Protein AF-A0A7S1RZW2-F1 (afdb_monomer_lite)

Foldseek 3Di:
DFADAQWDKDDDPQFWIKTGGDDRNWDWFFIKIAGPVSQKIKGADPDPRFGQDDRNFGAGFIWIDGPPDIDGRFGDHRQDGPVDPSDDGGDGPDPPDDDDDDD

InterPro domains:
  IPR003409 MORN repeat [PF02493] (2-12)
  IPR003409 MORN repeat [PF02493] (18-39)
  IPR003409 MORN repeat [PF02493] (52-61)

Organism: Alexandrium catenella (NCBI:txid2925)

Structure (mmCIF, N/CA/C/O backbone):
data_AF-A0A7S1RZW2-F1
#
_entry.id   AF-A0A7S1RZW2-F1
#
loop_
_atom_site.group_PDB
_atom_site.id
_atom_site.type_symbol
_atom_site.label_atom_id
_atom_site.label_alt_id
_atom_site.label_comp_id
_atom_site.label_asym_id
_atom_site.label_entity_id
_atom_site.label_seq_id
_atom_site.pdbx_PDB_ins_code
_atom_site.Cartn_x
_atom_site.Cartn_y
_atom_site.Cartn_z
_atom_site.occupancy
_atom_site.B_iso_or_equiv
_atom_site.auth_seq_id
_atom_site.auth_comp_id
_atom_site.auth_asym_id
_atom_site.auth_atom_id
_atom_site.pdbx_PDB_model_num
ATOM 1 N N . GLY A 1 1 ? 7.353 -3.165 -25.362 1.00 51.88 1 GLY A N 1
ATOM 2 C CA . GLY A 1 1 ? 6.726 -3.949 -24.279 1.00 51.88 1 GLY A CA 1
ATOM 3 C C . GLY A 1 1 ? 5.645 -3.108 -23.637 1.00 51.88 1 GLY A C 1
ATOM 4 O O . GLY A 1 1 ? 5.849 -1.907 -23.524 1.00 51.88 1 GLY A O 1
ATOM 5 N N . GLY A 1 2 ? 4.495 -3.696 -23.303 1.00 79.88 2 GLY A N 1
ATOM 6 C CA . GLY A 1 2 ? 3.385 -2.974 -22.669 1.00 79.88 2 GLY A CA 1
ATOM 7 C C . GLY A 1 2 ? 3.665 -2.634 -21.203 1.00 79.88 2 GLY A C 1
ATOM 8 O O . GLY A 1 2 ? 4.481 -3.286 -20.555 1.00 79.88 2 GLY A O 1
ATOM 9 N N . LEU A 1 3 ? 2.991 -1.603 -20.689 1.00 89.44 3 LEU A N 1
ATOM 10 C CA . LEU A 1 3 ? 3.024 -1.261 -19.266 1.00 89.44 3 LEU A CA 1
ATOM 11 C C . LEU A 1 3 ? 2.170 -2.254 -18.453 1.00 89.44 3 LEU A C 1
ATOM 13 O O . LEU A 1 3 ? 1.156 -2.724 -18.973 1.00 89.44 3 LEU A O 1
ATOM 17 N N . PRO A 1 4 ? 2.519 -2.534 -17.181 1.00 89.94 4 PRO A N 1
ATOM 18 C CA . PRO A 1 4 ? 1.702 -3.363 -16.295 1.00 89.94 4 PRO A CA 1
ATOM 19 C C . PRO A 1 4 ? 0.227 -2.932 -16.233 1.00 89.94 4 PRO A C 1
ATOM 21 O O . PRO A 1 4 ? -0.087 -1.741 -16.109 1.00 89.94 4 PRO A O 1
ATOM 24 N N . HIS A 1 5 ? -0.676 -3.910 -16.294 1.00 94.31 5 HIS A N 1
ATOM 25 C CA . HIS A 1 5 ? -2.123 -3.736 -16.182 1.00 94.31 5 HIS A CA 1
ATOM 26 C C . HIS A 1 5 ? -2.742 -4.981 -15.530 1.00 94.31 5 HIS A C 1
ATOM 28 O O . HIS A 1 5 ? -2.273 -6.088 -15.787 1.00 94.31 5 HIS A O 1
ATOM 34 N N . GLY A 1 6 ? -3.790 -4.811 -14.721 1.00 95.44 6 GLY A N 1
ATOM 35 C CA . GLY A 1 6 ? -4.400 -5.913 -13.965 1.00 95.44 6 GLY A CA 1
ATOM 36 C C . GLY A 1 6 ? -3.634 -6.230 -12.679 1.00 95.44 6 GLY A C 1
ATOM 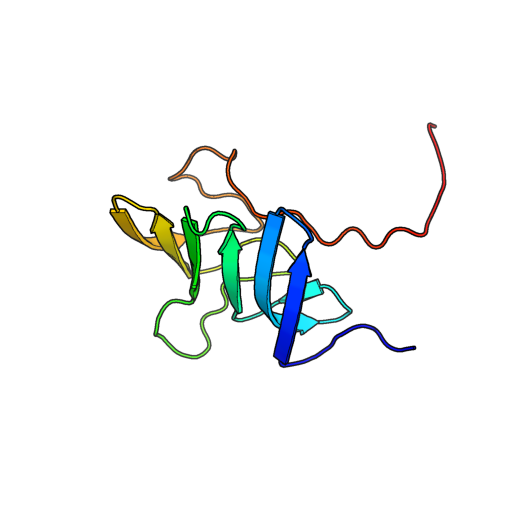37 O O . GLY A 1 6 ? -2.932 -5.372 -12.153 1.00 95.44 6 GLY A O 1
ATOM 38 N N . GLU A 1 7 ? -3.794 -7.430 -12.132 1.00 97.69 7 GLU A N 1
ATOM 39 C CA . GLU A 1 7 ? -3.119 -7.822 -10.889 1.00 97.69 7 GLU A CA 1
ATOM 40 C C . GLU A 1 7 ? -1.641 -8.152 -11.114 1.00 97.69 7 GLU A C 1
ATOM 42 O O . GLU A 1 7 ? -1.254 -8.726 -12.133 1.00 97.69 7 GLU A O 1
ATOM 47 N N . GLY A 1 8 ? -0.803 -7.809 -10.141 1.00 96.69 8 GLY A N 1
ATOM 48 C CA . GLY A 1 8 ? 0.600 -8.184 -10.149 1.00 96.69 8 GLY A CA 1
ATOM 49 C C . GLY A 1 8 ? 1.324 -7.810 -8.865 1.00 96.69 8 GLY A C 1
ATOM 50 O O . GLY A 1 8 ? 0.758 -7.216 -7.946 1.00 96.69 8 GLY A O 1
ATOM 51 N N . THR A 1 9 ? 2.617 -8.116 -8.844 1.00 97.12 9 THR A N 1
ATOM 52 C CA . THR A 1 9 ? 3.519 -7.767 -7.747 1.00 97.12 9 THR A CA 1
ATOM 53 C C . THR A 1 9 ? 4.689 -6.966 -8.291 1.00 97.12 9 THR A C 1
ATOM 55 O O . THR A 1 9 ? 5.281 -7.320 -9.311 1.00 97.12 9 THR A O 1
ATOM 58 N N . ARG A 1 10 ? 5.039 -5.879 -7.604 1.00 95.25 10 ARG A N 1
ATOM 59 C CA . ARG A 1 10 ? 6.208 -5.059 -7.908 1.00 95.25 10 ARG A CA 1
ATOM 60 C C . ARG A 1 10 ? 7.083 -4.906 -6.679 1.00 95.25 10 ARG A C 1
ATOM 62 O O . ARG A 1 10 ? 6.645 -4.402 -5.647 1.00 95.25 10 ARG A O 1
ATOM 69 N N . HIS A 1 11 ? 8.345 -5.276 -6.843 1.00 95.44 11 HIS A N 1
ATOM 70 C CA . HIS A 1 11 ? 9.385 -5.069 -5.849 1.00 95.44 11 HIS A CA 1
ATOM 71 C C . HIS A 1 11 ? 10.074 -3.726 -6.095 1.00 95.44 11 HIS A C 1
ATOM 73 O O . HIS A 1 11 ? 10.492 -3.419 -7.213 1.00 95.44 11 HIS A O 1
ATOM 79 N N . PHE A 1 12 ? 10.191 -2.930 -5.041 1.00 91.38 12 PHE A N 1
ATOM 80 C CA . PHE A 1 12 ? 10.928 -1.676 -5.014 1.00 91.38 12 PHE A CA 1
ATOM 81 C C . PHE A 1 12 ? 12.174 -1.940 -4.175 1.00 91.38 12 PHE A C 1
ATOM 83 O O . PHE A 1 12 ? 12.090 -1.994 -2.948 1.00 91.38 12 PHE A O 1
ATOM 90 N N . GLY A 1 13 ? 13.299 -2.210 -4.845 1.00 91.75 13 GLY A N 1
ATOM 91 C CA . GLY A 1 13 ? 14.528 -2.698 -4.212 1.00 91.75 13 GLY A CA 1
ATOM 92 C C . GLY A 1 13 ? 14.920 -1.883 -2.979 1.00 91.75 13 GLY A C 1
ATOM 93 O O . GLY A 1 13 ? 15.113 -0.676 -3.076 1.00 91.75 13 GLY A O 1
ATOM 94 N N . GLY A 1 14 ? 14.990 -2.548 -1.822 1.00 89.12 14 GLY A N 1
ATOM 95 C CA . GLY A 1 14 ? 15.335 -1.933 -0.535 1.00 89.12 14 GLY A CA 1
ATOM 96 C C . GLY A 1 14 ? 14.258 -1.041 0.095 1.00 89.12 14 GLY A C 1
ATOM 97 O O . GLY A 1 14 ? 14.475 -0.556 1.197 1.00 89.12 14 GLY A O 1
ATOM 98 N N . VAL A 1 15 ? 13.108 -0.831 -0.557 1.00 93.19 15 VAL A N 1
ATOM 99 C CA . VAL A 1 15 ? 12.043 0.067 -0.070 1.00 93.19 15 VAL A CA 1
ATOM 100 C C . VAL A 1 15 ? 10.779 -0.688 0.329 1.00 93.19 15 VAL A C 1
ATOM 102 O O . VAL A 1 15 ? 10.202 -0.422 1.381 1.00 93.19 15 VAL A O 1
ATOM 105 N N . GLY A 1 16 ? 10.343 -1.650 -0.482 1.00 95.25 16 GLY A N 1
ATOM 106 C CA . GLY A 1 16 ? 9.175 -2.462 -0.157 1.00 95.25 16 GLY A CA 1
ATOM 107 C C . GLY A 1 16 ? 8.600 -3.215 -1.344 1.00 95.25 16 GLY A C 1
ATOM 108 O O . GLY A 1 16 ? 9.155 -3.219 -2.444 1.00 95.25 16 GLY A O 1
ATOM 109 N N . THR A 1 17 ? 7.473 -3.874 -1.114 1.00 97.44 17 THR A N 1
ATOM 110 C CA . THR A 1 17 ? 6.753 -4.641 -2.130 1.00 97.44 17 THR A CA 1
ATOM 111 C C . THR A 1 17 ? 5.314 -4.165 -2.211 1.00 97.44 17 THR A C 1
ATOM 113 O O . THR A 1 17 ? 4.652 -3.975 -1.193 1.00 97.44 17 THR A O 1
ATOM 116 N N . TYR A 1 18 ? 4.830 -3.994 -3.439 1.00 97.81 18 TYR A N 1
ATOM 117 C CA . TYR A 1 18 ? 3.417 -3.808 -3.731 1.00 97.81 18 TYR A CA 1
ATOM 118 C C . TYR A 1 18 ? 2.852 -5.068 -4.378 1.00 97.81 18 TYR A C 1
ATOM 120 O O . TYR A 1 18 ? 3.418 -5.536 -5.364 1.00 97.81 18 TYR A O 1
ATOM 128 N N . ALA A 1 19 ? 1.722 -5.561 -3.888 1.00 98.19 19 ALA A N 1
ATOM 129 C CA . ALA A 1 19 ? 0.930 -6.601 -4.532 1.00 98.19 19 ALA A CA 1
ATOM 130 C C . ALA A 1 19 ? -0.499 -6.087 -4.720 1.00 98.19 19 ALA A C 1
ATOM 132 O O . ALA A 1 19 ? -1.169 -5.736 -3.749 1.00 98.19 19 ALA A O 1
ATOM 133 N N . GLY A 1 20 ? -0.971 -6.003 -5.959 1.00 97.75 20 GLY A N 1
ATOM 134 C CA . GLY A 1 20 ? -2.288 -5.448 -6.244 1.00 97.75 20 GLY A CA 1
ATOM 135 C C . GLY A 1 20 ? -2.493 -5.088 -7.701 1.00 97.75 20 GLY A C 1
ATOM 136 O O . GLY A 1 20 ? -1.805 -5.580 -8.594 1.00 97.75 20 GLY A O 1
ATOM 137 N N . GLN A 1 21 ? -3.476 -4.231 -7.934 1.00 98.12 21 GLN A N 1
ATOM 138 C CA . GLN A 1 21 ? -3.898 -3.847 -9.268 1.00 98.12 21 GLN A CA 1
ATOM 139 C C . GLN A 1 21 ? -3.008 -2.741 -9.862 1.00 98.12 21 GLN A C 1
ATOM 141 O O . GLN A 1 21 ? -2.545 -1.815 -9.196 1.00 98.12 21 GLN A O 1
ATOM 146 N N . PHE A 1 22 ? -2.786 -2.828 -11.168 1.00 97.62 22 PHE A N 1
ATOM 147 C CA . PHE A 1 22 ? -2.041 -1.865 -11.961 1.00 97.62 22 PHE A CA 1
ATOM 148 C C . PHE A 1 22 ? -2.899 -1.322 -13.096 1.00 97.62 22 PHE A C 1
ATOM 150 O O . PHE A 1 22 ? -3.692 -2.038 -13.712 1.00 97.62 22 PHE A O 1
ATOM 157 N N . ARG A 1 23 ? -2.681 -0.051 -13.430 1.00 96.38 23 ARG A N 1
ATOM 158 C CA . ARG A 1 23 ? -3.255 0.600 -14.606 1.00 96.38 23 ARG A CA 1
ATOM 159 C C . ARG A 1 23 ? -2.197 1.481 -15.256 1.00 96.38 23 ARG A C 1
ATOM 161 O O . ARG A 1 23 ? -1.793 2.489 -14.688 1.00 96.38 23 ARG A O 1
ATOM 168 N N . GLY A 1 24 ? -1.739 1.097 -16.448 1.00 94.06 24 GLY A N 1
ATOM 169 C CA . GLY A 1 24 ? -0.741 1.877 -17.187 1.00 94.06 24 GLY A CA 1
ATOM 170 C C . GLY A 1 24 ? 0.597 1.961 -16.450 1.00 94.06 24 GLY A C 1
ATOM 171 O O . GLY A 1 24 ? 1.212 3.020 -16.402 1.00 94.06 24 GLY A O 1
ATOM 172 N N . GLY A 1 25 ? 1.022 0.860 -15.826 1.00 93.44 25 GLY A N 1
ATOM 173 C CA . GLY A 1 25 ? 2.293 0.755 -15.105 1.00 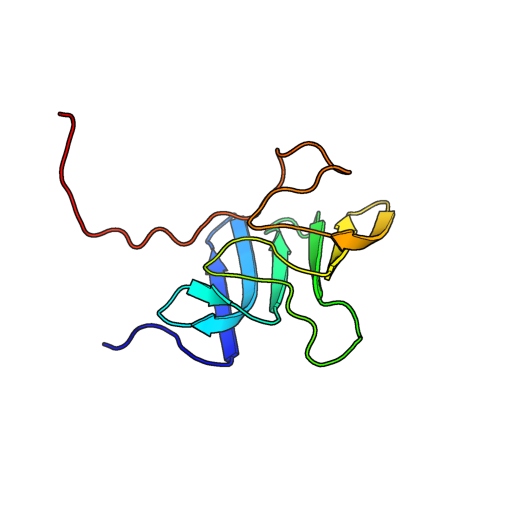93.44 25 GLY A CA 1
ATOM 174 C C . GLY A 1 25 ? 2.311 1.367 -13.706 1.00 93.44 25 GLY A C 1
ATOM 175 O O . GLY A 1 25 ? 3.319 1.236 -13.010 1.00 93.44 25 GLY A O 1
ATOM 176 N N . ARG A 1 26 ? 1.202 1.979 -13.286 1.00 95.94 26 ARG A N 1
ATOM 177 C CA . ARG A 1 26 ? 1.015 2.580 -11.965 1.00 95.94 26 ARG A CA 1
ATOM 178 C C . ARG A 1 26 ? 0.134 1.711 -11.084 1.00 95.94 26 ARG A C 1
ATOM 180 O O . ARG A 1 26 ? -0.782 1.067 -11.599 1.00 95.94 26 ARG A O 1
ATOM 187 N N . ARG A 1 27 ? 0.371 1.724 -9.772 1.00 96.50 27 ARG A N 1
ATOM 188 C CA . ARG A 1 27 ? -0.521 1.101 -8.781 1.00 96.50 27 ARG A CA 1
ATOM 189 C C . ARG A 1 27 ? -1.883 1.787 -8.838 1.00 96.50 27 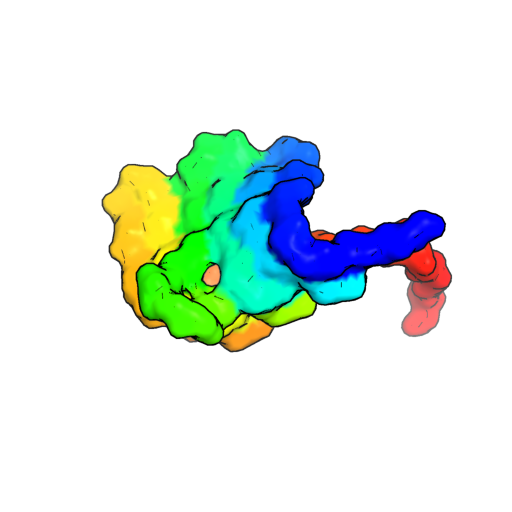ARG A C 1
ATOM 191 O O . ARG A 1 27 ? -1.968 3.015 -8.910 1.00 96.50 27 ARG A O 1
ATOM 198 N N . HIS A 1 28 ? -2.949 1.008 -8.835 1.00 97.69 28 HIS A N 1
ATOM 199 C CA . HIS A 1 28 ? -4.311 1.512 -8.957 1.00 97.69 28 HIS A CA 1
ATOM 200 C C . HIS A 1 28 ? -5.284 0.549 -8.277 1.00 97.69 28 HIS A C 1
ATOM 202 O O . HIS A 1 28 ? -4.940 -0.602 -8.060 1.00 97.69 28 HIS A O 1
ATOM 208 N N . GLY A 1 29 ? -6.495 0.990 -7.941 1.00 97.75 29 GLY A N 1
ATOM 209 C CA . GLY A 1 29 ? -7.530 0.115 -7.395 1.00 97.75 29 GLY A CA 1
ATOM 210 C C . GLY A 1 29 ? -7.172 -0.446 -6.016 1.00 97.75 29 GLY A C 1
ATOM 211 O O . GLY A 1 29 ? -6.882 0.311 -5.089 1.00 97.75 29 GLY A O 1
ATOM 212 N N . ARG A 1 30 ? -7.249 -1.770 -5.853 1.00 98.19 30 ARG A N 1
ATOM 213 C CA . ARG A 1 30 ? -6.959 -2.471 -4.592 1.00 98.19 30 ARG A CA 1
ATOM 214 C C . ARG A 1 30 ? -5.555 -3.060 -4.596 1.00 98.19 30 ARG A C 1
ATOM 216 O O . ARG A 1 30 ? -5.162 -3.743 -5.540 1.00 98.19 30 ARG A O 1
ATOM 223 N N . GLY A 1 31 ? -4.822 -2.840 -3.508 1.00 97.88 31 GLY A N 1
ATOM 224 C CA . GLY A 1 31 ? -3.497 -3.427 -3.347 1.00 97.88 31 GLY A CA 1
ATOM 225 C C . GLY A 1 31 ? -2.867 -3.217 -1.980 1.00 97.88 31 GLY A C 1
ATOM 226 O O . GLY A 1 31 ? -3.207 -2.291 -1.244 1.00 97.88 31 GLY A O 1
ATOM 227 N N . MET A 1 32 ? -1.925 -4.088 -1.655 1.00 97.75 32 MET A N 1
ATOM 228 C CA . MET A 1 32 ? -1.171 -4.092 -0.415 1.00 97.75 32 MET A CA 1
ATOM 229 C C . MET A 1 32 ? 0.250 -3.596 -0.655 1.00 97.75 32 MET A C 1
ATOM 231 O O . MET A 1 32 ? 0.923 -4.038 -1.582 1.00 97.75 32 MET A O 1
ATOM 235 N N . TRP A 1 33 ? 0.710 -2.702 0.210 1.00 97.56 33 TRP A N 1
ATOM 236 C CA . TRP A 1 33 ? 2.111 -2.349 0.355 1.00 97.56 33 TRP A CA 1
ATOM 237 C C . TRP A 1 33 ? 2.672 -2.937 1.645 1.00 97.56 33 TRP A C 1
ATOM 239 O O . TRP A 1 33 ? 1.999 -2.958 2.676 1.00 97.56 33 TRP A O 1
ATOM 249 N N . THR A 1 34 ? 3.917 -3.389 1.584 1.00 96.19 34 THR A N 1
ATOM 250 C CA . THR A 1 34 ? 4.715 -3.818 2.735 1.00 96.19 34 THR A CA 1
ATOM 251 C C . THR A 1 34 ? 6.089 -3.178 2.615 1.00 96.19 34 THR A C 1
ATOM 253 O O . THR A 1 34 ? 6.735 -3.319 1.573 1.00 96.19 34 THR A O 1
ATOM 256 N N . SER A 1 35 ? 6.520 -2.452 3.646 1.00 94.94 35 SER A N 1
ATOM 257 C CA . SER A 1 35 ? 7.866 -1.878 3.695 1.00 94.94 35 SER A CA 1
ATOM 258 C C . SER A 1 35 ? 8.932 -2.978 3.693 1.00 94.94 35 SER A C 1
ATOM 260 O O . SER A 1 35 ? 8.670 -4.114 4.086 1.00 94.94 35 SER A O 1
ATOM 262 N N . ALA A 1 36 ? 10.135 -2.678 3.200 1.00 94.75 36 ALA A N 1
ATOM 263 C CA . ALA A 1 36 ? 11.198 -3.681 3.063 1.00 94.75 36 ALA A CA 1
ATOM 264 C C . ALA A 1 36 ? 11.629 -4.296 4.403 1.00 94.75 36 ALA A C 1
ATOM 266 O O . ALA A 1 36 ? 12.008 -5.463 4.443 1.00 94.75 36 ALA A O 1
ATOM 267 N N . ASP A 1 37 ? 11.546 -3.520 5.481 1.00 92.81 37 ASP A N 1
ATOM 268 C CA . ASP A 1 37 ? 11.799 -3.952 6.857 1.00 92.81 37 ASP A CA 1
ATOM 269 C C . ASP A 1 37 ? 10.590 -4.651 7.506 1.00 92.81 37 ASP A C 1
ATOM 271 O O . ASP A 1 37 ? 10.701 -5.170 8.612 1.00 92.81 37 ASP A O 1
ATOM 275 N N . GLY A 1 38 ? 9.432 -4.670 6.837 1.00 90.50 38 GLY A N 1
ATOM 276 C CA . GLY A 1 38 ? 8.174 -5.178 7.379 1.00 90.50 38 GLY A CA 1
ATOM 277 C C . GLY A 1 38 ? 7.574 -4.321 8.497 1.00 90.50 38 GLY A C 1
ATOM 278 O O . GLY A 1 38 ? 6.549 -4.716 9.049 1.00 90.50 38 GLY A O 1
ATOM 279 N N . GLY A 1 39 ? 8.183 -3.173 8.813 1.00 91.69 39 GLY A N 1
ATOM 280 C CA . GLY A 1 39 ? 7.802 -2.306 9.925 1.00 91.69 39 GLY A CA 1
ATOM 281 C C . GLY A 1 39 ? 6.452 -1.620 9.748 1.00 91.69 39 GLY A C 1
ATOM 282 O O . GLY A 1 39 ? 5.839 -1.238 10.738 1.00 91.69 39 GLY A O 1
ATOM 283 N N . TRP A 1 40 ? 5.960 -1.491 8.512 1.00 92.75 40 TRP A N 1
ATOM 284 C CA . TRP A 1 40 ? 4.594 -1.049 8.271 1.00 92.75 40 TRP A CA 1
ATOM 285 C C . TRP A 1 40 ? 3.995 -1.598 6.974 1.00 92.75 40 TRP A C 1
ATOM 287 O O . TRP A 1 40 ? 4.674 -1.957 6.001 1.00 92.75 40 TRP A O 1
ATOM 297 N N . LYS A 1 41 ? 2.666 -1.656 6.956 1.00 95.44 41 LYS A N 1
ATOM 298 C CA . LYS A 1 41 ? 1.851 -2.142 5.849 1.00 95.44 41 LYS A CA 1
ATOM 299 C C . LYS A 1 41 ? 0.706 -1.184 5.581 1.00 95.44 41 LYS A C 1
ATOM 301 O O . LYS A 1 41 ? 0.147 -0.562 6.480 1.00 95.44 41 LYS A O 1
ATOM 306 N N . TYR A 1 42 ? 0.311 -1.134 4.319 1.00 95.62 42 TYR A N 1
ATOM 307 C CA . TYR A 1 42 ? -0.884 -0.431 3.878 1.00 95.62 42 TYR A CA 1
ATOM 308 C C . TYR A 1 42 ? -1.712 -1.364 3.013 1.00 95.62 42 TYR A C 1
ATOM 310 O O . TYR A 1 42 ? -1.275 -1.765 1.935 1.00 95.62 42 TYR A O 1
ATOM 318 N N . ARG A 1 43 ? -2.894 -1.744 3.491 1.00 96.50 43 ARG A N 1
ATOM 319 C CA . ARG A 1 43 ? -3.735 -2.768 2.861 1.00 96.50 43 ARG A CA 1
ATOM 320 C C . ARG A 1 43 ? -5.159 -2.257 2.641 1.00 96.50 43 ARG A C 1
ATOM 322 O O . ARG A 1 43 ? -5.607 -1.372 3.374 1.00 96.50 43 ARG A O 1
ATOM 329 N N . PRO A 1 44 ? -5.896 -2.803 1.659 1.00 97.19 44 PRO A N 1
ATOM 330 C CA . PRO A 1 44 ? -7.295 -2.448 1.485 1.00 97.19 44 PRO A CA 1
ATOM 331 C C . PRO A 1 44 ? -8.107 -2.876 2.711 1.00 97.19 44 PRO A C 1
ATOM 333 O O . PRO A 1 44 ? -7.771 -3.841 3.409 1.00 97.19 44 PRO A O 1
ATOM 336 N N . VAL A 1 45 ? -9.224 -2.188 2.939 1.00 96.44 45 VAL A N 1
ATOM 337 C CA . VAL A 1 45 ? -10.279 -2.710 3.815 1.00 96.44 45 VAL A CA 1
ATOM 338 C C . VAL A 1 45 ? -10.848 -4.013 3.247 1.00 96.44 45 VAL A C 1
ATOM 340 O O . VAL A 1 45 ? -10.765 -4.265 2.043 1.00 96.44 45 VAL A O 1
ATOM 343 N N . GLN A 1 46 ? -11.450 -4.844 4.101 1.00 93.75 46 GLN A N 1
ATOM 344 C CA . GLN A 1 46 ? -12.016 -6.135 3.685 1.00 93.75 46 GLN A CA 1
ATOM 345 C C . GLN A 1 46 ? -13.150 -5.976 2.659 1.00 93.75 46 GLN A C 1
ATOM 347 O O . GLN A 1 46 ? -13.264 -6.796 1.745 1.00 93.75 46 GLN A O 1
ATOM 352 N N . ALA A 1 47 ? -13.931 -4.893 2.759 1.00 92.50 47 ALA A N 1
ATOM 353 C CA . ALA A 1 47 ? -15.033 -4.589 1.851 1.00 92.50 47 ALA A CA 1
ATOM 354 C C . ALA A 1 47 ? -14.584 -4.615 0.380 1.00 92.50 47 ALA A C 1
ATOM 356 O O . ALA A 1 47 ? -13.697 -3.865 -0.041 1.00 92.50 47 ALA A O 1
ATOM 357 N N . ALA A 1 48 ? -15.191 -5.511 -0.402 1.00 91.06 48 ALA A N 1
ATOM 358 C CA . ALA A 1 48 ? -14.879 -5.675 -1.813 1.00 91.06 48 ALA A CA 1
ATOM 359 C C . ALA A 1 48 ? -15.183 -4.399 -2.611 1.00 91.06 48 ALA A C 1
ATOM 361 O O . ALA A 1 48 ? -16.096 -3.647 -2.286 1.00 91.06 48 ALA A O 1
ATOM 362 N N . GLY A 1 49 ? -14.401 -4.152 -3.662 1.00 92.00 49 GLY A N 1
ATOM 363 C CA . GLY A 1 49 ? -14.607 -3.008 -4.555 1.00 92.00 49 GLY A CA 1
ATOM 364 C C . GLY A 1 49 ? -14.186 -1.643 -3.998 1.00 92.00 49 GLY A C 1
ATOM 365 O O . GLY A 1 49 ? -14.118 -0.698 -4.775 1.00 92.00 49 GLY A O 1
ATOM 366 N N . VAL A 1 50 ? -13.840 -1.525 -2.711 1.00 95.06 50 VAL A N 1
ATOM 367 C CA . VAL A 1 50 ? -13.301 -0.278 -2.144 1.00 95.06 50 VAL A CA 1
ATOM 368 C C . VAL A 1 50 ? -11.817 -0.155 -2.513 1.00 95.06 50 VAL A C 1
ATOM 370 O O . VAL A 1 50 ? -11.028 -0.990 -2.055 1.00 95.06 50 VAL A O 1
ATOM 373 N N . PRO A 1 51 ? -11.413 0.826 -3.348 1.00 96.38 51 PRO A N 1
ATOM 374 C CA . PRO A 1 51 ? -10.0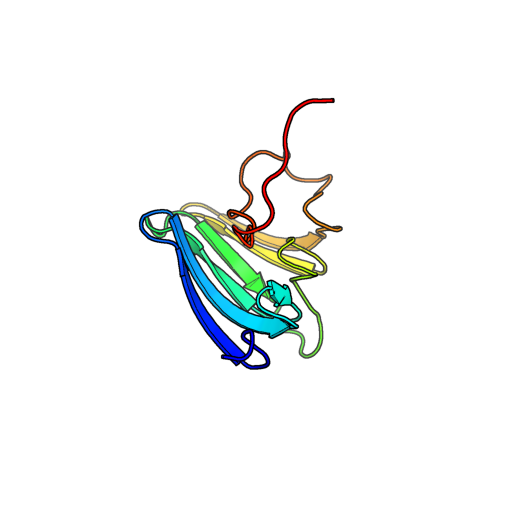21 1.001 -3.737 1.00 96.38 51 PRO A CA 1
ATOM 375 C C . PRO A 1 51 ? -9.220 1.646 -2.608 1.00 96.38 51 PRO A C 1
ATOM 377 O O . PRO A 1 51 ? -9.762 2.405 -1.803 1.00 96.38 51 PRO A O 1
ATOM 380 N N . ASN A 1 52 ? -7.915 1.386 -2.603 1.00 97.12 52 ASN A N 1
ATOM 381 C CA . ASN A 1 52 ? -6.967 2.082 -1.742 1.00 97.12 52 ASN A CA 1
ATOM 382 C C . ASN A 1 52 ? -5.769 2.695 -2.498 1.00 97.12 52 ASN A C 1
ATOM 384 O O . ASN A 1 52 ? -4.832 3.210 -1.898 1.00 97.12 52 ASN A O 1
ATOM 388 N N . TRP A 1 53 ? -5.786 2.658 -3.833 1.00 97.62 53 TRP A N 1
ATOM 389 C CA . TRP A 1 53 ? -4.737 3.213 -4.686 1.00 97.62 53 TRP A CA 1
ATOM 390 C C . TRP A 1 53 ? -5.309 3.953 -5.889 1.00 97.62 53 TRP A C 1
ATOM 392 O O . TRP A 1 53 ? -6.210 3.465 -6.571 1.00 97.62 53 TRP A O 1
ATOM 402 N N . GLU A 1 54 ? -4.719 5.097 -6.214 1.00 97.06 54 GLU A N 1
ATOM 403 C CA . GLU A 1 54 ? -5.057 5.882 -7.395 1.00 97.06 54 GLU A CA 1
ATOM 404 C C . GLU A 1 54 ? -3.785 6.457 -8.024 1.00 97.06 54 GLU A C 1
ATOM 406 O O . GLU A 1 54 ? -3.173 7.364 -7.471 1.00 97.06 54 GLU A O 1
ATOM 411 N N . ASP A 1 55 ? -3.387 5.932 -9.188 1.00 95.44 55 ASP A N 1
ATOM 412 C CA . ASP A 1 55 ? -2.273 6.469 -9.980 1.00 95.44 55 ASP A CA 1
ATOM 413 C C . ASP A 1 55 ? -0.985 6.614 -9.146 1.00 95.44 55 ASP A C 1
ATOM 415 O O . ASP A 1 55 ? -0.362 7.668 -9.106 1.00 95.44 55 ASP A O 1
ATOM 419 N N . ASP A 1 56 ? -0.610 5.515 -8.480 1.00 95.69 56 ASP A N 1
ATOM 420 C CA . ASP A 1 56 ? 0.494 5.382 -7.517 1.00 95.69 56 ASP A CA 1
ATOM 421 C C . ASP A 1 56 ? 0.351 6.094 -6.177 1.00 95.69 56 ASP A C 1
ATOM 423 O O . ASP A 1 56 ? 1.239 5.938 -5.335 1.00 95.69 56 ASP A O 1
ATOM 427 N N . LEU A 1 57 ? -0.745 6.801 -5.936 1.00 94.69 57 LEU A N 1
ATOM 428 C CA . LEU A 1 57 ? -0.996 7.472 -4.669 1.00 94.69 57 LEU A CA 1
ATOM 429 C C . LEU A 1 57 ? -1.875 6.605 -3.769 1.00 94.69 57 LEU A C 1
ATOM 431 O O . LEU A 1 57 ? -2.816 5.962 -4.240 1.00 94.69 57 LEU A O 1
ATOM 435 N N . MET A 1 58 ? -1.589 6.621 -2.466 1.00 94.62 58 MET A N 1
ATOM 436 C CA . MET A 1 58 ? -2.511 6.097 -1.455 1.00 94.62 58 MET A CA 1
ATOM 437 C C . MET A 1 58 ? -3.838 6.851 -1.583 1.00 94.62 58 MET A C 1
ATOM 439 O O . MET A 1 58 ? -3.853 8.081 -1.684 1.00 94.62 58 MET A O 1
ATOM 443 N N . HIS A 1 59 ? -4.949 6.133 -1.629 1.00 95.81 59 HIS A N 1
ATOM 444 C CA . HIS A 1 59 ? -6.270 6.712 -1.861 1.00 95.81 59 HIS A CA 1
ATOM 445 C C . HIS A 1 59 ? -7.328 5.924 -1.082 1.00 95.81 59 HIS A C 1
ATOM 447 O O . HIS A 1 59 ? -7.026 4.877 -0.524 1.00 95.81 59 HIS A O 1
ATOM 453 N N . GLY A 1 60 ? -8.567 6.400 -1.047 1.00 94.19 60 GLY A N 1
ATOM 454 C CA . GLY A 1 60 ? -9.716 5.660 -0.547 1.00 94.19 60 GLY A CA 1
ATOM 455 C C . GLY A 1 60 ? -9.581 5.261 0.918 1.00 94.19 60 GLY A C 1
ATOM 456 O O . GLY A 1 60 ? -8.922 5.940 1.705 1.00 94.19 60 GLY A O 1
ATOM 457 N N . ILE A 1 61 ? -10.247 4.165 1.280 1.00 94.06 61 ILE A N 1
ATOM 458 C CA . ILE A 1 61 ? -10.294 3.673 2.658 1.00 94.06 61 ILE A CA 1
ATOM 459 C C . ILE A 1 61 ? -9.343 2.491 2.793 1.00 94.06 61 ILE A C 1
ATOM 461 O O . ILE A 1 61 ? -9.400 1.531 2.019 1.00 94.06 61 ILE A O 1
ATOM 465 N N . ALA A 1 62 ? -8.493 2.541 3.808 1.00 94.81 62 ALA A N 1
ATOM 466 C CA . ALA A 1 62 ? -7.465 1.544 4.021 1.00 94.81 62 ALA A CA 1
ATOM 467 C C . ALA A 1 62 ? -7.280 1.189 5.493 1.00 94.81 62 ALA A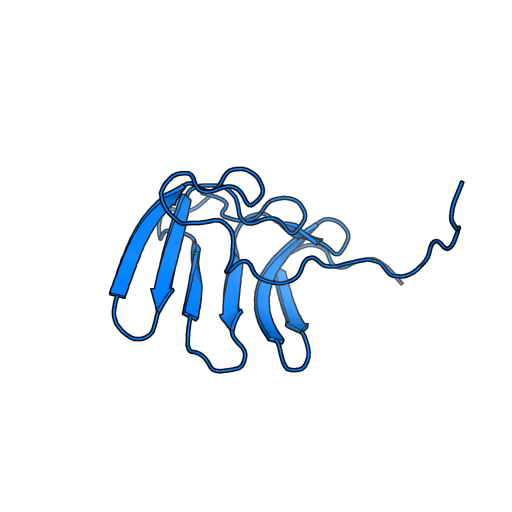 C 1
ATOM 469 O O . ALA A 1 62 ? -7.797 1.850 6.398 1.00 94.81 62 ALA A O 1
ATOM 470 N N . VAL A 1 63 ? -6.494 0.137 5.698 1.00 94.62 63 VAL A N 1
ATOM 471 C CA . VAL A 1 63 ? -5.908 -0.187 6.991 1.00 94.62 63 VAL A CA 1
ATOM 472 C C . VAL A 1 63 ? -4.404 0.050 6.916 1.00 94.62 63 VAL A C 1
ATOM 474 O O . VAL A 1 63 ? -3.740 -0.447 6.000 1.00 94.62 63 VAL A O 1
ATOM 477 N N . VAL A 1 64 ? -3.891 0.819 7.872 1.00 92.62 64 VAL A N 1
ATOM 478 C CA . VAL A 1 64 ? -2.457 1.030 8.094 1.00 92.62 64 VAL A CA 1
ATOM 479 C C . VAL A 1 64 ? -2.066 0.207 9.313 1.00 92.62 64 VAL A C 1
ATOM 481 O O . VAL A 1 64 ? -2.762 0.236 10.320 1.00 92.62 64 VAL A O 1
ATOM 484 N N . GLU A 1 65 ? -0.990 -0.553 9.218 1.00 91.25 65 GLU A N 1
ATOM 485 C CA . GLU A 1 65 ? -0.472 -1.383 10.309 1.00 91.25 65 GLU A CA 1
ATOM 486 C C . GLU A 1 65 ? 1.010 -1.073 10.470 1.00 91.25 65 GLU A C 1
ATOM 488 O O . GLU A 1 65 ? 1.718 -1.014 9.467 1.00 91.25 65 GLU A O 1
ATOM 493 N N . ASP A 1 66 ? 1.466 -0.897 11.702 1.00 87.94 66 ASP A N 1
ATOM 494 C CA . ASP A 1 66 ? 2.880 -0.904 12.072 1.00 87.94 66 ASP A CA 1
ATOM 495 C C . ASP A 1 66 ? 3.147 -1.990 13.134 1.00 87.94 66 ASP A C 1
ATOM 497 O O . ASP A 1 66 ? 2.292 -2.845 13.383 1.00 87.94 66 ASP A O 1
ATOM 501 N N . CYS A 1 67 ? 4.349 -2.017 13.716 1.00 82.81 67 CYS A N 1
ATOM 502 C CA . CYS A 1 67 ? 4.722 -3.004 14.735 1.00 82.81 67 CYS A CA 1
ATOM 503 C C . CYS A 1 67 ? 3.863 -2.941 16.011 1.00 82.81 67 CYS A C 1
ATOM 505 O O . CYS A 1 67 ? 3.793 -3.938 16.732 1.00 82.81 67 CYS A O 1
ATOM 507 N N . ASP A 1 68 ? 3.231 -1.801 16.288 1.00 85.12 68 ASP A N 1
ATOM 508 C CA . ASP A 1 68 ? 2.579 -1.504 17.561 1.00 85.12 68 ASP A CA 1
ATOM 509 C C . ASP A 1 68 ? 1.056 -1.359 17.425 1.00 85.12 68 ASP A C 1
ATOM 511 O O . ASP A 1 68 ? 0.312 -1.679 18.358 1.00 85.12 68 ASP A O 1
ATOM 515 N N . GLN A 1 69 ? 0.561 -0.883 16.278 1.00 85.69 69 GLN A N 1
ATOM 516 C CA . GLN A 1 69 ? -0.833 -0.499 16.111 1.00 85.69 69 GLN A CA 1
ATOM 517 C C . GLN A 1 69 ? -1.402 -0.800 14.717 1.00 85.69 69 GLN A C 1
ATOM 519 O O . GLN A 1 69 ? -0.743 -0.720 13.681 1.00 85.69 69 GLN A O 1
ATOM 524 N N . VAL A 1 70 ? -2.702 -1.116 14.705 1.00 89.56 70 VAL A N 1
ATOM 525 C CA . VAL A 1 70 ? -3.521 -1.237 13.496 1.00 89.56 70 VAL A CA 1
ATOM 526 C C . VAL A 1 70 ? -4.529 -0.093 13.475 1.00 89.56 70 VAL A C 1
ATOM 528 O O . VAL A 1 70 ? -5.374 0.026 14.362 1.00 89.56 70 VAL A O 1
ATOM 531 N N . TYR A 1 71 ? -4.454 0.733 12.440 1.00 88.31 71 TYR A N 1
ATOM 532 C CA . TYR A 1 71 ? -5.350 1.848 12.177 1.00 88.31 71 TYR A CA 1
ATOM 533 C C . TYR A 1 71 ? -6.322 1.483 11.058 1.00 88.31 71 TYR A C 1
ATOM 535 O O . TYR A 1 71 ? -5.948 1.414 9.885 1.00 88.31 71 TYR A O 1
ATOM 543 N N . GLU A 1 72 ? -7.584 1.255 11.409 1.00 88.81 72 GLU A N 1
ATOM 544 C CA . GLU A 1 72 ? -8.635 0.915 10.451 1.00 88.81 72 GLU A CA 1
ATOM 545 C C . GLU A 1 72 ? -9.418 2.148 9.988 1.00 88.81 72 GLU A C 1
ATOM 547 O O . GLU A 1 72 ? -9.516 3.150 10.693 1.00 88.81 72 GLU A O 1
ATOM 552 N N . ASN A 1 73 ? -10.011 2.054 8.795 1.00 87.88 73 ASN A N 1
ATOM 553 C CA . ASN A 1 73 ? -10.834 3.104 8.187 1.00 87.88 73 ASN A CA 1
ATOM 554 C C . ASN A 1 73 ? -10.102 4.438 7.974 1.00 87.88 73 ASN A C 1
ATOM 556 O O . ASN A 1 73 ? -10.708 5.509 8.035 1.00 87.88 73 ASN A O 1
ATOM 560 N N . ILE A 1 74 ? -8.803 4.377 7.680 1.00 90.50 74 ILE A N 1
ATOM 561 C CA . ILE A 1 74 ? -8.016 5.564 7.358 1.00 90.50 74 ILE A CA 1
ATOM 562 C C . ILE A 1 74 ? -8.320 5.992 5.930 1.00 90.50 74 ILE A C 1
ATOM 564 O O . ILE A 1 74 ? -8.238 5.191 4.997 1.00 90.50 74 ILE A O 1
ATOM 568 N N . ILE A 1 75 ? -8.672 7.267 5.776 1.00 91.19 75 ILE A N 1
ATOM 569 C CA . ILE A 1 75 ? -9.030 7.859 4.492 1.00 91.19 75 ILE A CA 1
ATOM 570 C C . ILE A 1 75 ? -7.818 8.594 3.934 1.00 91.19 75 ILE A C 1
ATOM 572 O O . ILE A 1 75 ? -7.319 9.543 4.540 1.00 91.19 75 ILE A O 1
ATOM 576 N N . PHE A 1 76 ? -7.385 8.169 2.752 1.00 92.62 76 PHE A N 1
ATOM 577 C CA . PHE A 1 76 ? -6.397 8.876 1.956 1.00 92.62 76 PHE A CA 1
ATOM 578 C C . PHE A 1 76 ? -7.064 9.507 0.737 1.00 92.62 76 PHE A C 1
ATOM 580 O O . PHE A 1 76 ? -7.827 8.864 0.022 1.00 92.62 76 PHE A O 1
ATOM 587 N N . THR A 1 77 ? -6.703 10.747 0.437 1.00 92.75 77 THR A N 1
ATOM 588 C CA . THR A 1 77 ? -7.086 11.421 -0.802 1.00 92.75 77 THR A CA 1
ATOM 589 C C . THR A 1 77 ? -5.813 11.778 -1.543 1.00 92.75 77 THR A C 1
ATOM 591 O O . THR A 1 77 ? -5.157 12.770 -1.226 1.00 92.75 77 THR A O 1
ATOM 594 N N . ARG A 1 78 ? -5.441 10.942 -2.521 1.00 91.19 78 ARG A N 1
ATOM 595 C CA . ARG A 1 78 ? -4.275 11.162 -3.394 1.00 91.19 78 ARG A CA 1
ATOM 596 C C . ARG A 1 78 ? -2.983 11.445 -2.606 1.00 91.19 78 ARG A C 1
ATOM 598 O O . ARG A 1 78 ? -2.267 12.402 -2.879 1.00 91.19 78 ARG A O 1
ATOM 605 N N . GLY A 1 79 ? -2.700 10.607 -1.611 1.00 86.94 79 GLY A N 1
ATOM 606 C CA . GLY A 1 79 ? -1.522 10.690 -0.745 1.00 86.94 79 GLY A CA 1
ATOM 607 C C . GLY A 1 79 ? -1.684 11.596 0.478 1.00 86.94 79 GLY A C 1
ATOM 608 O O . GLY A 1 79 ? -0.860 11.523 1.383 1.00 86.94 79 GLY A O 1
ATOM 609 N N . SER A 1 80 ? -2.746 12.404 0.555 1.00 86.12 80 SER A N 1
ATOM 610 C CA . SER A 1 80 ? -3.045 13.219 1.735 1.00 86.12 80 SER A CA 1
ATOM 611 C C . SER A 1 80 ? -3.930 12.454 2.719 1.00 86.12 80 SER A C 1
ATOM 613 O O . SER A 1 80 ? -4.967 11.920 2.329 1.00 86.12 80 SER A O 1
ATOM 615 N N . CYS A 1 81 ? -3.541 12.423 3.993 1.00 84.06 81 CYS A N 1
ATOM 616 C CA . CYS A 1 81 ? -4.364 11.947 5.100 1.00 84.06 81 CYS A CA 1
ATOM 617 C C . CYS A 1 81 ? -4.378 13.037 6.182 1.00 84.06 81 CYS A C 1
ATOM 619 O O . CYS A 1 81 ? -3.326 13.338 6.735 1.00 84.06 81 CYS A O 1
ATOM 621 N N . PRO A 1 82 ? -5.525 13.656 6.507 1.00 74.50 82 PRO A N 1
ATOM 622 C CA . PRO A 1 82 ? -5.583 14.730 7.503 1.00 74.50 82 PRO A CA 1
ATOM 623 C C . PRO A 1 82 ? -5.346 14.242 8.943 1.00 74.50 82 PRO A C 1
ATOM 625 O O . PRO A 1 82 ? -5.085 15.051 9.826 1.00 74.50 82 PRO A O 1
ATOM 628 N N . MET A 1 83 ? -5.441 12.929 9.177 1.00 67.19 83 MET A N 1
ATOM 629 C CA . MET A 1 83 ? -5.301 12.298 10.495 1.00 67.19 83 MET A CA 1
ATOM 630 C C . MET A 1 83 ? -3.865 11.856 10.816 1.00 67.19 83 MET A C 1
ATOM 632 O O . MET A 1 83 ? -3.567 11.580 11.974 1.00 67.19 83 MET A O 1
ATOM 636 N N . LEU A 1 84 ? -2.976 11.777 9.820 1.00 63.97 84 LEU A N 1
ATOM 637 C CA . LEU A 1 84 ? -1.587 11.341 9.984 1.00 63.97 84 LEU A CA 1
ATOM 638 C C . LEU A 1 84 ? -0.660 12.358 9.297 1.00 63.97 84 LEU A C 1
ATOM 640 O O . LEU A 1 84 ? -0.911 12.705 8.143 1.00 63.97 84 LEU A O 1
ATOM 644 N N . PRO A 1 85 ? 0.410 12.855 9.946 1.00 54.78 85 PRO A N 1
ATOM 645 C CA . PRO A 1 85 ? 1.351 13.760 9.289 1.00 54.78 85 PRO A CA 1
ATOM 646 C C . PRO A 1 85 ? 1.960 13.102 8.037 1.00 54.78 85 PRO A C 1
ATOM 648 O O . PRO A 1 85 ? 2.267 11.912 8.020 1.00 54.78 85 PRO A O 1
ATOM 651 N N . ALA A 1 86 ? 2.113 13.890 6.970 1.00 50.09 86 ALA A N 1
ATOM 652 C CA . ALA A 1 86 ? 2.314 13.449 5.584 1.00 50.09 86 ALA A CA 1
ATOM 653 C C . ALA A 1 86 ? 3.678 12.789 5.242 1.00 50.09 86 ALA A C 1
ATOM 655 O O . ALA A 1 86 ? 4.099 12.831 4.088 1.00 50.09 86 ALA A O 1
ATOM 656 N N . SER A 1 87 ? 4.405 12.198 6.193 1.00 46.53 87 SER A N 1
ATOM 657 C CA . SER A 1 87 ? 5.824 11.842 6.007 1.00 46.53 87 SER A CA 1
ATOM 658 C C . SER A 1 87 ? 6.153 10.360 5.765 1.00 46.53 87 SER A C 1
ATOM 660 O O . SER A 1 87 ? 7.323 10.058 5.556 1.00 46.53 87 SER A O 1
ATOM 662 N N . ALA A 1 88 ? 5.189 9.432 5.729 1.00 56.25 88 ALA A N 1
ATOM 663 C CA . ALA A 1 88 ? 5.481 7.988 5.637 1.00 56.25 88 ALA A CA 1
ATOM 664 C C . ALA A 1 88 ? 4.719 7.256 4.512 1.00 56.25 88 ALA A C 1
ATOM 666 O O . ALA A 1 88 ? 4.159 6.181 4.712 1.00 56.25 88 ALA A O 1
ATOM 667 N N . GLY A 1 89 ? 4.661 7.851 3.318 1.00 63.31 89 GLY A N 1
ATOM 668 C CA . GLY A 1 89 ? 4.074 7.210 2.137 1.00 63.31 89 GLY A CA 1
ATOM 669 C C . GLY A 1 89 ? 5.079 6.336 1.364 1.00 63.31 89 GLY A C 1
ATOM 670 O O . GLY A 1 89 ? 6.276 6.624 1.361 1.00 63.31 89 GLY A O 1
ATOM 671 N N . PRO A 1 90 ? 4.625 5.289 0.656 1.00 63.97 90 PRO A N 1
ATOM 672 C CA . PRO A 1 90 ? 5.480 4.486 -0.213 1.00 63.97 90 PRO A CA 1
ATOM 673 C C . PRO A 1 90 ? 5.930 5.294 -1.446 1.00 63.97 90 PRO A C 1
ATOM 675 O O . PRO A 1 90 ? 5.202 6.182 -1.895 1.00 63.97 90 PRO A O 1
ATOM 678 N N . PRO A 1 91 ? 7.089 4.981 -2.058 1.00 74.06 91 PRO A N 1
ATOM 679 C CA . PRO A 1 91 ? 7.613 5.731 -3.200 1.00 74.06 91 PRO A CA 1
ATOM 680 C C . PRO A 1 91 ? 6.649 5.667 -4.386 1.00 74.06 91 PRO A C 1
ATOM 682 O O . PRO A 1 91 ? 6.057 4.616 -4.638 1.00 74.06 91 PRO A O 1
ATOM 685 N N . VAL A 1 92 ? 6.505 6.764 -5.132 1.00 81.56 92 VAL A N 1
ATOM 686 C CA . VAL A 1 92 ? 5.751 6.789 -6.397 1.00 81.56 92 VAL A CA 1
ATOM 687 C C . VAL A 1 92 ? 6.536 6.084 -7.501 1.00 81.56 92 VAL A C 1
ATOM 689 O O . VAL A 1 92 ? 7.765 6.165 -7.559 1.00 81.56 92 VAL A O 1
ATOM 692 N N . THR A 1 93 ? 5.841 5.391 -8.403 1.00 71.31 93 THR A N 1
ATOM 693 C CA . THR A 1 93 ? 6.485 4.873 -9.611 1.00 71.31 93 THR A CA 1
ATOM 694 C C . THR A 1 93 ? 6.796 6.045 -10.540 1.00 71.31 93 THR A C 1
ATOM 696 O O . THR A 1 93 ? 5.968 6.448 -11.354 1.00 71.31 93 THR A O 1
ATOM 699 N N . SER A 1 94 ? 8.008 6.584 -10.474 1.00 54.25 94 SER A N 1
ATOM 700 C CA . SER A 1 94 ? 8.496 7.470 -11.529 1.00 54.25 94 SER A CA 1
ATOM 701 C C . SER A 1 94 ? 8.816 6.627 -12.768 1.00 54.25 94 SER A C 1
ATOM 703 O O . SER A 1 94 ? 9.733 5.804 -12.740 1.00 54.25 94 SER A O 1
ATOM 705 N N . LEU A 1 95 ? 8.076 6.804 -13.871 1.00 47.19 95 LEU A N 1
ATOM 706 C CA . LEU A 1 95 ? 8.569 6.397 -15.191 1.00 47.19 95 LEU A CA 1
ATOM 707 C C . LEU A 1 95 ? 9.787 7.273 -15.515 1.00 47.19 95 LEU A C 1
ATOM 709 O O . LEU A 1 95 ? 9.635 8.404 -15.970 1.00 47.19 95 LEU A O 1
ATOM 713 N N . SER A 1 96 ? 11.006 6.786 -15.296 1.00 44.22 96 SER A N 1
ATOM 714 C CA . SER A 1 96 ? 12.186 7.474 -15.820 1.00 44.22 96 SER A CA 1
ATOM 715 C C . SER A 1 96 ? 12.300 7.246 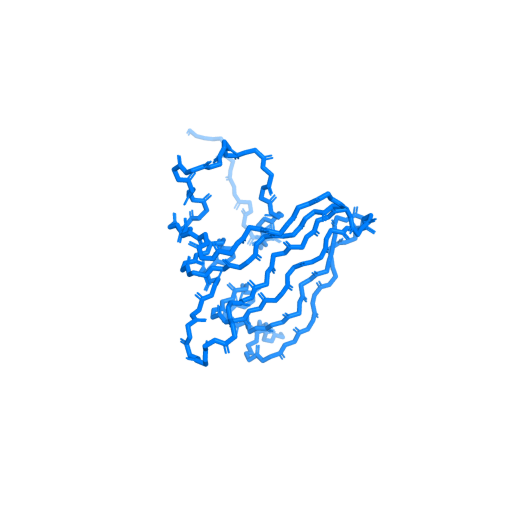-17.333 1.00 44.22 96 SER A C 1
ATOM 717 O O . SER A 1 96 ? 12.949 6.301 -17.781 1.00 44.22 96 SER A O 1
ATOM 719 N N . SER A 1 97 ? 11.655 8.105 -18.122 1.00 44.09 97 SER A N 1
ATOM 720 C CA . SER A 1 97 ? 12.203 8.657 -19.374 1.00 44.09 97 SER A CA 1
ATOM 721 C C . SER A 1 97 ? 11.255 9.690 -19.979 1.00 44.09 97 SER A C 1
ATOM 723 O O . SER A 1 97 ? 10.538 9.426 -20.936 1.00 44.09 97 SER A O 1
ATOM 725 N N . ALA A 1 98 ? 11.315 10.897 -19.435 1.00 36.56 98 ALA A N 1
ATOM 726 C CA . ALA A 1 98 ? 11.553 12.072 -20.257 1.00 36.56 98 ALA A CA 1
ATOM 727 C C . ALA A 1 98 ? 12.467 12.985 -19.430 1.00 36.56 98 ALA A C 1
ATOM 729 O O . ALA A 1 98 ? 12.050 13.546 -18.420 1.00 36.56 98 ALA A O 1
ATOM 730 N N . ARG A 1 99 ? 13.742 13.069 -19.831 1.00 40.62 99 ARG A N 1
ATOM 731 C CA . ARG A 1 99 ? 14.485 14.328 -19.709 1.00 40.62 99 ARG A CA 1
ATOM 732 C C . ARG A 1 99 ? 13.573 15.413 -20.305 1.00 40.62 99 ARG A C 1
ATOM 734 O O . ARG A 1 99 ? 12.898 15.150 -21.294 1.00 40.62 99 ARG A O 1
ATOM 741 N N . ASP A 1 100 ? 13.402 16.553 -19.657 1.00 42.88 100 ASP A N 1
ATOM 742 C CA . ASP A 1 100 ? 14.311 17.674 -19.880 1.00 42.88 100 ASP A CA 1
ATOM 743 C C . ASP A 1 100 ? 14.122 18.799 -18.836 1.00 42.88 100 ASP A C 1
ATOM 745 O O . ASP A 1 100 ? 13.213 18.723 -18.007 1.00 42.88 100 ASP A O 1
ATOM 749 N N . PRO A 1 101 ? 15.064 19.761 -18.794 1.00 53.66 101 PRO A N 1
ATOM 750 C CA . PRO A 1 101 ? 15.663 20.283 -17.576 1.00 53.66 101 PRO A CA 1
ATOM 751 C C . PRO A 1 101 ? 15.060 21.628 -17.154 1.00 53.66 101 PRO A C 1
ATOM 753 O O . PRO A 1 101 ? 14.126 22.130 -17.768 1.00 53.66 101 PRO A O 1
ATOM 756 N N . LEU A 1 102 ? 15.640 22.193 -16.091 1.00 44.44 102 LEU A N 1
ATOM 757 C CA . LEU A 1 102 ? 15.545 23.597 -15.682 1.00 44.44 102 LEU A CA 1
ATOM 758 C C . LEU A 1 102 ? 15.141 24.552 -16.822 1.00 44.44 102 LEU A C 1
ATOM 760 O O . LEU A 1 102 ? 15.854 24.666 -17.823 1.00 44.44 102 LEU A O 1
ATOM 764 N N . GLY A 1 103 ? 14.046 25.272 -16.590 1.00 36.81 103 GLY A N 1
ATOM 765 C CA . GLY A 1 103 ? 13.623 26.486 -17.280 1.00 36.81 103 GLY A CA 1
ATOM 766 C C . GLY A 1 103 ? 12.860 27.352 -16.294 1.00 36.81 103 GLY A C 1
ATOM 767 O O . GLY A 1 103 ? 11.913 26.808 -15.684 1.00 36.81 103 GLY A O 1
#

Secondary structure (DSSP, 8-state):
-PPP-EEEEEEETTTEEEEEEEETTEEEEEEEEEETTSSEEEEE-SSTT---EETTEE-EEEEEEESS-EEEEEEEBTTB-TTS-TT-PPPP-----------

pLDDT: mean 84.88, std 17.47, range [36.56, 98.19]

Sequence (103 aa):
GGLPHGEGTRHFGGVGTYAGQFRGGRRHGRGMWTSADGGWKYRPVQAAGVPNWEDDLMHGIAVVEDCDQVYENIIFTRGSCPMLPASAGPPVTSLSSARDPLG

Radius of gyration: 14.15 Å; chains: 1; bounding box: 31×35×42 Å